Protein AF-0000000075211888 (afdb_homodimer)

pLDDT: mean 91.53, std 13.39, range [29.28, 97.88]

Sequence (156 aa):
MTNESIYETKQALVHEILKTRRERNMTQKNIEAACGVKQPVIARMERGLTDPQLTTILKVLAPLGKTLAIVPLDVDEDMTNESIYETKQALVHEILKTRRERNMTQKNIEAACGVKQPVIARMERGLTDPQLTTILKVLAPLGKTLAIVPLDVDED

Radius of gyration: 15.48 Å; Cα contacts (8 Å, |Δi|>4): 183; chains: 2; bounding box: 33×43×39 Å

Structure (mmCIF, N/CA/C/O backbone):
data_AF-0000000075211888-model_v1
#
loop_
_entity.id
_entity.type
_entity.pdbx_description
1 polymer Helix-turn-helix
#
loop_
_atom_site.group_PDB
_atom_site.id
_atom_site.type_symbol
_atom_site.label_atom_id
_atom_site.label_alt_id
_atom_site.label_comp_id
_atom_site.label_asym_id
_atom_site.label_entity_id
_atom_site.label_seq_id
_atom_site.pdbx_PDB_ins_code
_atom_site.Cartn_x
_atom_site.Cartn_y
_atom_site.Cartn_z
_atom_site.occupancy
_atom_site.B_iso_or_equiv
_atom_site.auth_seq_id
_atom_site.auth_comp_id
_atom_site.auth_asym_id
_atom_site.auth_atom_id
_atom_site.pdbx_PDB_model_num
ATOM 1 N N . MET A 1 1 ? 10.289 11.336 10.055 1 55.94 1 MET A N 1
ATOM 2 C CA . MET A 1 1 ? 10.594 10.109 9.328 1 55.94 1 MET A CA 1
ATOM 3 C C . MET A 1 1 ? 11.273 10.414 7.996 1 55.94 1 MET A C 1
ATOM 5 O O . MET A 1 1 ? 10.758 11.203 7.199 1 55.94 1 MET A O 1
ATOM 9 N N . THR A 1 2 ? 12.586 10.031 7.867 1 69.81 2 THR A N 1
ATOM 10 C CA . THR A 1 2 ? 13.445 10.391 6.746 1 69.81 2 THR A CA 1
ATOM 11 C C . THR A 1 2 ? 13.016 9.664 5.477 1 69.81 2 THR A C 1
ATOM 13 O O . THR A 1 2 ? 12.273 8.68 5.539 1 69.81 2 THR A O 1
ATOM 16 N N . ASN A 1 3 ? 13.07 10.148 4.359 1 78.12 3 ASN A N 1
ATOM 17 C CA . ASN A 1 3 ? 12.891 9.539 3.047 1 78.12 3 ASN A CA 1
ATOM 18 C C . ASN A 1 3 ? 13.531 8.156 2.979 1 78.12 3 ASN A C 1
ATOM 20 O O . ASN A 1 3 ? 13.008 7.258 2.316 1 78.12 3 ASN A O 1
ATOM 24 N N . GLU A 1 4 ? 14.523 8 3.791 1 86.12 4 GLU A N 1
ATOM 25 C CA . GLU A 1 4 ? 15.227 6.723 3.799 1 86.12 4 GLU A CA 1
ATOM 26 C C . GLU A 1 4 ? 14.383 5.629 4.445 1 86.12 4 GLU A C 1
ATOM 28 O O . GLU A 1 4 ? 14.359 4.492 3.971 1 86.12 4 GLU A O 1
ATOM 33 N N . SER A 1 5 ? 13.719 6.039 5.484 1 89.06 5 SER A N 1
ATOM 34 C CA . SER A 1 5 ? 12.883 5.082 6.203 1 89.06 5 SER A CA 1
ATOM 35 C C . SER A 1 5 ? 11.703 4.621 5.344 1 89.06 5 SER A C 1
ATOM 37 O O . SER A 1 5 ? 11.328 3.451 5.379 1 89.06 5 SER A O 1
ATOM 39 N N . ILE A 1 6 ? 11.297 5.449 4.492 1 91.94 6 ILE A N 1
ATOM 40 C CA . ILE A 1 6 ? 10.18 5.125 3.611 1 91.94 6 ILE A CA 1
ATOM 41 C C . ILE A 1 6 ? 10.633 4.113 2.561 1 91.94 6 ILE A C 1
ATOM 43 O O . ILE A 1 6 ? 9.922 3.146 2.275 1 91.94 6 ILE A O 1
ATOM 47 N N . TYR A 1 7 ? 11.812 4.34 2.109 1 91.19 7 TYR A N 1
ATOM 48 C CA . TYR A 1 7 ? 12.375 3.445 1.105 1 91.19 7 TYR A CA 1
ATOM 49 C C . TYR A 1 7 ? 12.594 2.051 1.681 1 91.19 7 TYR A C 1
ATOM 51 O O . TYR A 1 7 ? 12.328 1.048 1.013 1 91.19 7 TYR A O 1
ATOM 59 N N . GLU A 1 8 ? 13.062 2.047 2.836 1 93.31 8 GLU A N 1
ATOM 60 C CA . GLU A 1 8 ? 13.297 0.768 3.498 1 93.31 8 GLU A CA 1
ATOM 61 C C . GLU A 1 8 ? 12 0.002 3.705 1 93.31 8 GLU A C 1
ATOM 63 O O . GLU A 1 8 ? 11.953 -1.22 3.545 1 93.31 8 GLU A O 1
ATOM 6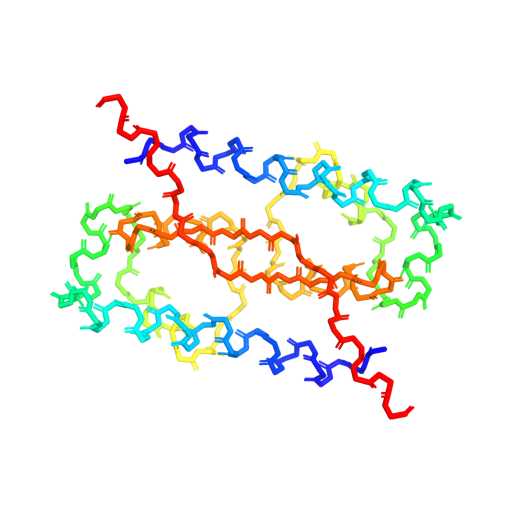8 N N . THR A 1 9 ? 11 0.761 4.117 1 94.19 9 THR A N 1
ATOM 69 C CA . THR A 1 9 ? 9.695 0.13 4.324 1 94.19 9 THR A CA 1
ATOM 70 C C . THR A 1 9 ? 9.156 -0.427 3.01 1 94.19 9 THR A C 1
ATOM 72 O O . THR A 1 9 ? 8.625 -1.54 2.975 1 94.19 9 THR A O 1
ATOM 75 N N . LYS A 1 10 ? 9.336 0.384 1.969 1 94.94 10 LYS A N 1
ATOM 76 C CA . LYS A 1 10 ? 8.914 -0.073 0.647 1 94.94 10 LYS A CA 1
ATOM 77 C C . LYS A 1 10 ? 9.641 -1.358 0.255 1 94.94 10 LYS A C 1
ATOM 79 O O . LYS A 1 10 ? 9.008 -2.314 -0.205 1 94.94 10 LYS A O 1
ATOM 84 N N . GLN A 1 11 ? 10.914 -1.39 0.479 1 95.06 11 GLN A N 1
ATOM 85 C CA . GLN A 1 11 ? 11.719 -2.559 0.144 1 95.06 11 GLN A CA 1
ATOM 86 C C . GLN A 1 11 ? 11.281 -3.777 0.952 1 95.06 11 GLN A C 1
ATOM 88 O O . GLN A 1 11 ? 11.234 -4.891 0.427 1 95.06 11 GLN A O 1
ATOM 93 N N . ALA A 1 12 ? 11.023 -3.533 2.172 1 95.5 12 ALA A N 1
ATOM 94 C CA . ALA A 1 12 ? 10.578 -4.617 3.043 1 95.5 12 ALA A CA 1
ATOM 95 C C . ALA A 1 12 ? 9.258 -5.199 2.559 1 95.5 12 ALA A C 1
ATOM 97 O O . ALA A 1 12 ? 9.062 -6.418 2.582 1 95.5 12 ALA A O 1
ATOM 98 N N . LEU A 1 13 ? 8.375 -4.332 2.133 1 96.38 13 LEU A N 1
ATOM 99 C CA . LEU A 1 13 ? 7.078 -4.781 1.644 1 96.38 13 LEU A CA 1
ATOM 100 C C . LEU A 1 13 ? 7.234 -5.625 0.383 1 96.38 13 LEU A C 1
ATOM 102 O O . LEU A 1 13 ? 6.625 -6.691 0.264 1 96.38 13 LEU A O 1
ATOM 106 N N . VAL A 1 14 ? 8.047 -5.168 -0.466 1 96.12 14 VAL A N 1
ATOM 107 C CA . VAL A 1 14 ? 8.266 -5.871 -1.726 1 96.12 14 VAL A CA 1
ATOM 108 C C . VAL A 1 14 ? 8.953 -7.211 -1.458 1 96.12 14 VAL A C 1
ATOM 110 O O . VAL A 1 14 ? 8.648 -8.211 -2.113 1 96.12 14 VAL A O 1
ATOM 113 N N . HIS A 1 15 ? 9.891 -7.176 -0.593 1 96.06 15 HIS A N 1
ATOM 114 C CA . HIS A 1 15 ? 10.57 -8.406 -0.224 1 96.06 15 HIS A CA 1
ATOM 115 C C . HIS A 1 15 ? 9.594 -9.43 0.348 1 96.06 15 HIS A C 1
ATOM 117 O O . HIS A 1 15 ? 9.734 -10.633 0.108 1 96.06 15 HIS A O 1
ATOM 123 N N . GLU A 1 16 ? 8.688 -8.945 1.106 1 96.56 16 GLU A N 1
ATOM 124 C CA . GLU A 1 16 ? 7.66 -9.828 1.663 1 96.56 16 GLU A CA 1
ATOM 125 C C . GLU A 1 16 ? 6.816 -10.453 0.559 1 96.56 16 GLU A C 1
ATOM 127 O O . GLU A 1 16 ? 6.383 -11.602 0.68 1 96.56 16 GLU A O 1
ATOM 132 N N . ILE A 1 17 ? 6.547 -9.695 -0.47 1 97.19 17 ILE A N 1
ATOM 133 C CA . ILE A 1 17 ? 5.797 -10.227 -1.604 1 97.19 17 ILE A CA 1
ATOM 134 C C . ILE A 1 17 ? 6.566 -11.375 -2.244 1 97.19 17 ILE A C 1
ATOM 136 O O . ILE A 1 17 ? 6.008 -12.445 -2.496 1 97.19 17 ILE A O 1
ATOM 140 N N . LEU A 1 18 ? 7.828 -11.094 -2.457 1 97.19 18 LEU A N 1
ATOM 141 C CA . LEU A 1 18 ? 8.688 -12.125 -3.029 1 97.19 18 LEU A CA 1
ATOM 142 C C . LEU A 1 18 ? 8.719 -13.367 -2.141 1 97.19 18 LEU A C 1
ATOM 144 O O . LEU A 1 18 ? 8.578 -14.484 -2.631 1 97.19 18 LEU A O 1
ATOM 148 N N . LYS A 1 19 ? 8.922 -13.148 -0.901 1 97.25 19 LYS A N 1
ATOM 149 C CA . LYS A 1 19 ? 8.969 -14.25 0.062 1 97.25 19 LYS A CA 1
ATOM 150 C C . LYS A 1 19 ? 7.668 -15.047 0.048 1 97.25 19 LYS A C 1
ATOM 152 O O . LYS A 1 19 ? 7.691 -16.281 0.022 1 97.25 19 LYS A O 1
ATOM 157 N N . THR A 1 20 ? 6.594 -14.391 0.064 1 96.62 20 THR A N 1
ATOM 158 C CA . THR A 1 20 ? 5.285 -15.031 0.066 1 96.62 20 THR A CA 1
ATOM 159 C C . THR A 1 20 ? 5.074 -15.836 -1.212 1 96.62 20 THR A C 1
ATOM 161 O O . THR A 1 20 ? 4.559 -16.953 -1.168 1 96.62 20 THR A O 1
ATOM 164 N N . ARG A 1 21 ? 5.414 -15.242 -2.32 1 97.12 21 ARG A N 1
ATOM 165 C CA . ARG A 1 21 ? 5.297 -15.945 -3.596 1 97.12 21 ARG A CA 1
ATOM 166 C C . ARG A 1 21 ? 6.051 -17.266 -3.562 1 97.12 21 ARG A C 1
ATOM 168 O O . ARG A 1 21 ? 5.523 -18.297 -3.979 1 97.12 21 ARG A O 1
ATOM 175 N N . ARG A 1 22 ? 7.258 -17.188 -3.016 1 96.88 22 ARG A N 1
ATOM 176 C CA . ARG A 1 22 ? 8.102 -18.375 -2.936 1 96.88 22 ARG A CA 1
ATOM 177 C C . ARG A 1 22 ? 7.531 -19.391 -1.954 1 96.88 22 ARG A C 1
ATOM 179 O O . ARG A 1 22 ? 7.543 -20.594 -2.221 1 96.88 22 ARG A O 1
ATOM 186 N N . GLU A 1 23 ? 7.02 -18.938 -0.844 1 95.69 23 GLU A N 1
ATOM 187 C CA . GLU A 1 23 ? 6.422 -19.781 0.175 1 95.69 23 GLU A CA 1
ATOM 188 C C . GLU A 1 23 ? 5.199 -20.516 -0.37 1 95.69 23 GLU A C 1
ATOM 190 O O . GLU A 1 23 ? 4.922 -21.656 0.029 1 95.69 23 GLU A O 1
ATOM 195 N N . ARG A 1 24 ? 4.535 -19.875 -1.286 1 95.19 24 ARG A N 1
ATOM 196 C CA . ARG A 1 24 ? 3.33 -20.453 -1.872 1 95.19 24 ARG A CA 1
ATOM 197 C C . ARG A 1 24 ? 3.658 -21.219 -3.146 1 95.19 24 ARG A C 1
ATOM 199 O O . ARG A 1 24 ? 2.754 -21.672 -3.857 1 95.19 24 ARG A O 1
ATOM 206 N N . ASN A 1 25 ? 4.891 -21.297 -3.566 1 96.69 25 ASN A N 1
ATOM 207 C CA . ASN A 1 25 ? 5.387 -22.016 -4.742 1 96.69 25 ASN A CA 1
ATOM 208 C C . ASN A 1 25 ? 4.77 -21.469 -6.027 1 96.69 25 ASN A C 1
ATOM 210 O O . ASN A 1 25 ? 4.387 -22.234 -6.91 1 96.69 25 ASN A O 1
ATOM 214 N N . MET A 1 26 ? 4.586 -20.203 -6.035 1 96.69 26 MET A N 1
ATOM 215 C CA . MET A 1 26 ? 4.059 -19.547 -7.219 1 96.69 26 MET A CA 1
ATOM 216 C C . MET A 1 26 ? 5.172 -18.875 -8.016 1 96.69 26 MET A C 1
ATOM 218 O O . MET A 1 26 ? 6.125 -18.344 -7.43 1 96.69 26 MET A O 1
ATOM 222 N N . THR A 1 27 ? 5 -18.938 -9.352 1 97.38 27 THR A N 1
ATOM 223 C CA . THR A 1 27 ? 5.906 -18.203 -10.219 1 97.38 27 THR A CA 1
ATOM 224 C C . THR A 1 27 ? 5.316 -16.844 -10.586 1 97.38 27 THR A C 1
ATOM 226 O O . THR A 1 27 ? 4.148 -16.578 -10.297 1 97.38 27 THR A O 1
ATOM 229 N N . GLN A 1 28 ? 6.16 -15.992 -11.062 1 97.88 28 GLN A N 1
ATOM 230 C CA . GLN A 1 28 ? 5.648 -14.711 -11.539 1 97.88 28 GLN A CA 1
ATOM 231 C C . GLN A 1 28 ? 4.602 -14.898 -12.625 1 97.88 28 GLN A C 1
ATOM 233 O O . GLN A 1 28 ? 3.646 -14.125 -12.727 1 97.88 28 GLN A O 1
ATOM 238 N N . LYS A 1 29 ? 4.77 -16.016 -13.406 1 97.75 29 LYS A N 1
ATOM 239 C CA . LYS A 1 29 ? 3.816 -16.328 -14.461 1 97.75 29 LYS A CA 1
ATOM 240 C C . LYS A 1 29 ? 2.465 -16.734 -13.875 1 97.75 29 LYS A C 1
ATOM 242 O O . LYS A 1 29 ? 1.417 -16.391 -14.422 1 97.75 29 LYS A O 1
ATOM 247 N N . ASN A 1 30 ? 2.537 -17.438 -12.844 1 97.31 30 ASN A N 1
ATOM 248 C CA . ASN A 1 30 ? 1.309 -17.812 -12.148 1 97.31 30 ASN A CA 1
ATOM 249 C C . ASN A 1 30 ? 0.554 -16.578 -11.648 1 97.31 30 ASN A C 1
ATOM 251 O O . ASN A 1 30 ? -0.67 -16.516 -11.766 1 97.31 30 ASN A O 1
ATOM 255 N N . ILE A 1 31 ? 1.273 -15.648 -11.094 1 97.12 31 ILE A N 1
ATOM 256 C CA . ILE A 1 31 ? 0.67 -14.422 -10.586 1 97.12 31 ILE A CA 1
ATOM 257 C C . ILE A 1 31 ? 0.075 -13.625 -11.742 1 97.12 31 ILE A C 1
ATOM 259 O O . ILE A 1 31 ? -1.059 -13.148 -11.656 1 97.12 31 ILE A O 1
ATOM 263 N N . GLU A 1 32 ? 0.825 -13.523 -12.773 1 97.56 32 GLU A N 1
ATOM 264 C CA . GLU A 1 32 ? 0.34 -12.836 -13.969 1 97.56 32 GLU A CA 1
ATOM 265 C C . GLU A 1 32 ? -0.981 -13.43 -14.453 1 97.56 32 GLU A C 1
ATOM 267 O O . GLU A 1 32 ? -1.919 -12.688 -14.766 1 97.56 32 GLU A O 1
ATOM 272 N N . ALA A 1 33 ? -1.07 -14.695 -14.484 1 97.06 33 ALA A N 1
ATOM 273 C CA . ALA A 1 33 ? -2.271 -15.391 -14.938 1 97.06 33 ALA A CA 1
ATOM 274 C C . ALA A 1 33 ? -3.443 -15.141 -13.992 1 97.06 33 ALA A C 1
ATOM 276 O O . ALA A 1 33 ? -4.594 -15.055 -14.43 1 97.06 33 ALA A O 1
ATOM 277 N N . ALA A 1 34 ? -3.141 -14.961 -12.773 1 94.75 34 ALA A N 1
ATOM 278 C CA . ALA A 1 34 ? -4.172 -14.852 -11.75 1 94.75 34 ALA A CA 1
ATOM 279 C C . ALA A 1 34 ? -4.715 -13.43 -11.672 1 94.75 34 ALA A C 1
ATOM 281 O O . ALA A 1 34 ? -5.902 -13.219 -11.398 1 94.75 34 ALA A O 1
ATOM 282 N N . CYS A 1 35 ? -3.863 -12.477 -11.867 1 94.38 35 CYS A N 1
ATOM 283 C CA . CYS A 1 35 ? -4.324 -11.125 -11.578 1 94.38 35 CYS A CA 1
ATOM 284 C C . CYS A 1 35 ? -4.152 -10.219 -12.797 1 94.38 35 CYS A C 1
ATOM 286 O O . CYS A 1 35 ? -4.613 -9.078 -12.805 1 94.38 35 CYS A O 1
ATOM 288 N N . GLY A 1 36 ? -3.365 -10.617 -13.781 1 95.88 36 GLY A N 1
ATOM 289 C CA . GLY A 1 36 ? -3.256 -9.883 -15.031 1 95.88 36 GLY A CA 1
ATOM 290 C C . GLY A 1 36 ? -2.084 -8.914 -15.047 1 95.88 36 GLY A C 1
ATOM 291 O O . GLY A 1 36 ? -1.83 -8.258 -16.062 1 95.88 36 GLY A O 1
ATOM 292 N N . VAL A 1 37 ? -1.34 -8.781 -14.008 1 96.5 37 VAL A N 1
ATOM 293 C CA . VAL A 1 37 ? -0.128 -7.965 -14 1 96.5 37 VAL A CA 1
ATOM 294 C C . VAL A 1 37 ? 0.991 -8.695 -14.734 1 96.5 37 VAL A C 1
ATOM 296 O O . VAL A 1 37 ? 1.292 -9.852 -14.43 1 96.5 37 VAL A O 1
ATOM 299 N N . LYS A 1 38 ? 1.567 -7.988 -15.609 1 97.88 38 LYS A N 1
ATOM 300 C CA . LYS A 1 38 ? 2.553 -8.633 -16.469 1 97.88 38 LYS A CA 1
ATOM 301 C C . LYS A 1 38 ? 3.791 -9.047 -15.68 1 97.88 38 LYS A C 1
ATOM 303 O O . LYS A 1 38 ? 4.223 -8.328 -14.773 1 97.88 38 LYS A O 1
ATOM 308 N N . GLN A 1 39 ? 4.367 -10.109 -16.109 1 97.88 39 GLN A N 1
ATOM 309 C CA . GLN A 1 39 ? 5.512 -10.711 -15.438 1 97.88 39 GLN A CA 1
ATOM 310 C C . GLN A 1 39 ? 6.66 -9.719 -15.297 1 97.88 39 GLN A C 1
ATOM 312 O O . GLN A 1 39 ? 7.266 -9.609 -14.234 1 97.88 39 GLN A O 1
ATOM 317 N N . PRO A 1 40 ? 6.969 -8.969 -16.344 1 97.69 40 PRO A N 1
ATOM 318 C CA . PRO A 1 40 ? 8.078 -8.023 -16.188 1 97.69 40 PRO A CA 1
ATOM 319 C C . PRO A 1 40 ? 7.801 -6.957 -15.133 1 97.69 40 PRO A C 1
ATOM 321 O O . PRO A 1 40 ? 8.727 -6.492 -14.469 1 97.69 40 PRO A O 1
ATOM 324 N N . VAL A 1 41 ? 6.559 -6.535 -14.977 1 97.38 41 VAL A N 1
ATOM 325 C CA . VAL A 1 41 ? 6.16 -5.555 -13.977 1 97.38 41 VAL A CA 1
ATOM 326 C C . VAL A 1 41 ? 6.352 -6.141 -12.578 1 97.38 41 VAL A C 1
ATOM 328 O O . VAL A 1 41 ? 6.902 -5.48 -11.688 1 97.38 41 VAL A O 1
ATOM 331 N N . ILE A 1 42 ? 5.957 -7.375 -12.43 1 97.81 42 ILE A N 1
ATOM 332 C CA . ILE A 1 42 ? 6.094 -8.086 -11.164 1 97.81 42 ILE A CA 1
ATOM 333 C C . ILE A 1 42 ? 7.57 -8.234 -10.812 1 97.81 42 ILE A C 1
ATOM 335 O O . ILE A 1 42 ? 7.977 -7.961 -9.68 1 97.81 42 ILE A O 1
ATOM 339 N N . ALA A 1 43 ? 8.344 -8.555 -11.781 1 97.38 43 ALA A N 1
ATOM 340 C CA . ALA A 1 43 ? 9.773 -8.766 -11.586 1 97.38 43 ALA A CA 1
ATOM 341 C C . ALA A 1 43 ? 10.461 -7.48 -11.133 1 97.38 43 ALA A C 1
ATOM 343 O O . ALA A 1 43 ? 11.227 -7.484 -10.164 1 97.38 43 ALA A O 1
ATOM 344 N N . ARG A 1 44 ? 10.141 -6.398 -11.836 1 96.94 44 ARG A N 1
ATOM 345 C CA . ARG A 1 44 ? 10.734 -5.113 -11.484 1 96.94 44 ARG A CA 1
ATOM 346 C C . ARG A 1 44 ? 10.281 -4.66 -10.102 1 96.94 44 ARG A C 1
ATOM 348 O O . ARG A 1 44 ? 11.07 -4.113 -9.328 1 96.94 44 ARG A O 1
ATOM 355 N N . MET A 1 45 ? 9.07 -4.953 -9.812 1 96.62 45 MET A N 1
ATOM 356 C CA . MET A 1 45 ? 8.508 -4.602 -8.508 1 96.62 45 MET A CA 1
ATOM 357 C C . MET A 1 45 ? 9.211 -5.367 -7.391 1 96.62 45 MET A C 1
ATOM 359 O O . MET A 1 45 ? 9.672 -4.77 -6.418 1 96.62 45 MET A O 1
ATOM 363 N N . GLU A 1 46 ? 9.367 -6.676 -7.602 1 96.5 46 GLU A N 1
ATOM 364 C CA . GLU A 1 46 ? 9.969 -7.535 -6.582 1 96.5 46 GLU A CA 1
ATOM 365 C C . GLU A 1 46 ? 11.438 -7.199 -6.371 1 96.5 46 GLU A C 1
ATOM 367 O O . GLU A 1 46 ? 12 -7.492 -5.312 1 96.5 46 GLU A O 1
ATOM 372 N N . ARG A 1 47 ? 12 -6.605 -7.363 1 94.62 47 ARG A N 1
ATOM 373 C CA . ARG A 1 47 ? 13.406 -6.211 -7.258 1 94.62 47 ARG A CA 1
ATOM 374 C C . ARG A 1 47 ? 13.539 -4.824 -6.641 1 94.62 47 ARG A C 1
ATOM 376 O O . ARG A 1 47 ? 14.648 -4.359 -6.379 1 94.62 47 ARG A O 1
ATOM 383 N N . GLY A 1 48 ? 12.461 -4.227 -6.469 1 93.12 48 GLY A N 1
ATOM 384 C CA . GLY A 1 48 ? 12.492 -2.896 -5.887 1 93.12 48 GLY A CA 1
ATOM 385 C C . GLY A 1 48 ? 12.898 -1.821 -6.879 1 93.12 48 GLY A C 1
ATOM 386 O O . GLY A 1 48 ? 13.305 -0.726 -6.484 1 93.12 48 GLY A O 1
ATOM 387 N N . LEU A 1 49 ? 12.727 -2.037 -8.094 1 93.12 49 LEU A N 1
ATOM 388 C CA . LEU A 1 49 ? 13.203 -1.132 -9.141 1 93.12 49 LEU A CA 1
ATOM 389 C C . LEU A 1 49 ? 12.125 -0.115 -9.508 1 93.12 49 LEU A C 1
ATOM 391 O O . LEU A 1 49 ? 12.406 0.875 -10.188 1 93.12 49 LEU A O 1
ATOM 395 N N . THR A 1 50 ? 10.938 -0.314 -9.117 1 94.19 50 THR A N 1
ATOM 396 C CA . THR A 1 50 ? 9.828 0.584 -9.414 1 94.19 50 THR A CA 1
ATOM 397 C C . THR A 1 50 ? 9.07 0.945 -8.141 1 94.19 50 THR A C 1
ATOM 399 O O . THR A 1 50 ? 9.281 0.331 -7.094 1 94.19 50 THR 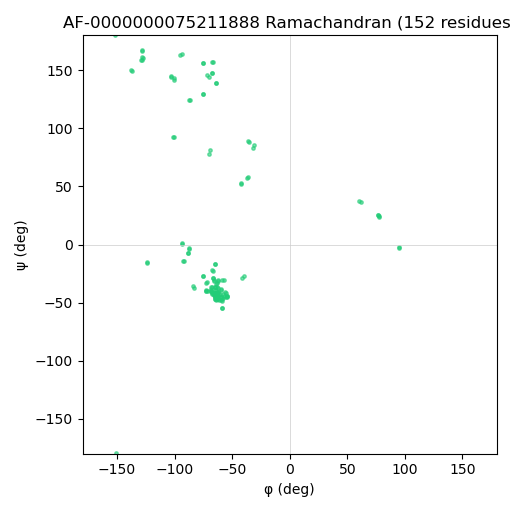A O 1
ATOM 402 N N . ASP A 1 51 ? 8.391 2.02 -8.25 1 95.94 51 ASP A N 1
ATOM 403 C CA . ASP A 1 51 ? 7.402 2.389 -7.238 1 95.94 51 ASP A CA 1
ATOM 404 C C . ASP A 1 51 ? 5.988 2.055 -7.707 1 95.94 51 ASP A C 1
ATOM 406 O O . ASP A 1 51 ? 5.344 2.865 -8.375 1 95.94 51 ASP A O 1
ATOM 410 N N . PRO A 1 52 ? 5.586 0.868 -7.336 1 96.5 52 PRO A N 1
ATOM 411 C CA . PRO A 1 52 ? 4.289 0.417 -7.852 1 96.5 52 PRO A CA 1
ATOM 412 C C . PRO A 1 52 ? 3.121 1.233 -7.305 1 96.5 52 PRO A C 1
ATOM 414 O O . PRO A 1 52 ? 3.242 1.86 -6.246 1 96.5 52 PRO A O 1
ATOM 417 N N . GLN A 1 53 ? 2.006 1.19 -8.102 1 96.75 53 GLN A N 1
ATOM 418 C CA . GLN A 1 53 ? 0.76 1.777 -7.621 1 96.75 53 GLN A CA 1
ATOM 419 C C . GLN A 1 53 ? 0.098 0.882 -6.578 1 96.75 53 GLN A C 1
ATOM 421 O O . GLN A 1 53 ? 0.336 -0.327 -6.551 1 96.75 53 GLN A O 1
ATOM 426 N N . LEU A 1 54 ? -0.646 1.474 -5.82 1 96.56 54 LEU A N 1
ATOM 427 C CA . LEU A 1 54 ? -1.348 0.748 -4.77 1 96.56 54 LEU A CA 1
ATOM 428 C C . LEU A 1 54 ? -2.168 -0.397 -5.352 1 96.56 54 LEU A C 1
ATOM 430 O O . LEU A 1 54 ? -2.119 -1.521 -4.852 1 96.56 54 LEU A O 1
ATOM 434 N N . THR A 1 55 ? -2.822 -0.191 -6.434 1 96 55 THR A N 1
ATOM 435 C CA . THR A 1 55 ? -3.686 -1.198 -7.039 1 96 55 THR A CA 1
ATOM 436 C C . THR A 1 55 ? -2.863 -2.371 -7.566 1 96 55 THR A C 1
ATOM 438 O O . THR A 1 55 ? -3.297 -3.523 -7.492 1 96 55 THR A O 1
ATOM 441 N N . THR A 1 56 ? -1.729 -2.076 -8.07 1 96.38 56 THR A N 1
ATOM 442 C CA . THR A 1 56 ? -0.861 -3.133 -8.578 1 96.38 56 THR A CA 1
ATOM 443 C C . THR A 1 56 ? -0.429 -4.066 -7.449 1 96.38 56 THR A C 1
ATOM 445 O O . THR A 1 56 ? -0.489 -5.289 -7.59 1 96.38 56 THR A O 1
ATOM 448 N N . ILE A 1 57 ? -0.087 -3.496 -6.367 1 96.88 57 ILE A N 1
ATOM 449 C CA . ILE A 1 57 ? 0.345 -4.281 -5.215 1 96.88 57 ILE A CA 1
ATOM 450 C C . ILE A 1 57 ? -0.81 -5.148 -4.719 1 96.88 57 ILE A C 1
ATOM 452 O O . ILE A 1 57 ? -0.629 -6.34 -4.453 1 96.88 57 ILE A O 1
ATOM 456 N N . LEU A 1 58 ? -1.92 -4.539 -4.676 1 96.75 58 LEU A N 1
ATOM 457 C CA . LEU A 1 58 ? -3.094 -5.262 -4.199 1 96.75 58 LEU A CA 1
ATOM 458 C C . LEU A 1 58 ? -3.439 -6.414 -5.137 1 96.75 58 LEU A C 1
ATOM 460 O O . LEU A 1 58 ? -3.783 -7.508 -4.684 1 96.75 58 LEU A O 1
ATOM 464 N N . LYS A 1 59 ? -3.291 -6.16 -6.379 1 96.69 59 LYS A N 1
ATOM 465 C CA . LYS A 1 59 ? -3.562 -7.199 -7.367 1 96.69 59 LYS A CA 1
ATOM 466 C C . LYS A 1 59 ? -2.607 -8.375 -7.199 1 96.69 59 LYS A C 1
ATOM 468 O O . LYS A 1 59 ? -3.029 -9.539 -7.242 1 96.69 59 LYS A O 1
ATOM 473 N N . VAL A 1 60 ? -1.414 -8.062 -6.977 1 96.62 60 VAL A N 1
ATOM 474 C CA . VAL A 1 60 ? -0.382 -9.086 -6.883 1 96.62 60 VAL A CA 1
ATOM 475 C C . VAL A 1 60 ? -0.541 -9.859 -5.574 1 96.62 60 VAL A C 1
ATOM 477 O O . VAL A 1 60 ? -0.306 -11.07 -5.527 1 96.62 60 VAL A O 1
ATOM 480 N N . LEU A 1 61 ? -0.973 -9.25 -4.566 1 96.38 61 LEU A N 1
ATOM 481 C CA . LEU A 1 61 ? -1.111 -9.867 -3.25 1 96.38 61 LEU A CA 1
ATOM 482 C C . LEU A 1 61 ? -2.316 -10.797 -3.213 1 96.38 61 LEU A C 1
ATOM 484 O O . LEU A 1 61 ? -2.309 -11.797 -2.492 1 96.38 61 LEU A O 1
ATOM 488 N N . ALA A 1 62 ? -3.273 -10.516 -4.016 1 95.06 62 ALA A N 1
ATOM 489 C CA . ALA A 1 62 ? -4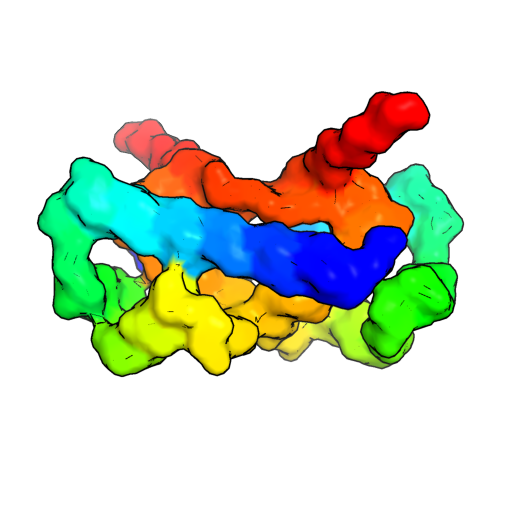.543 -11.242 -3.973 1 95.06 62 ALA A CA 1
ATOM 490 C C . ALA A 1 62 ? -4.336 -12.734 -4.211 1 95.06 62 ALA A C 1
ATOM 492 O O . ALA A 1 62 ? -4.711 -13.555 -3.375 1 95.06 62 ALA A O 1
ATOM 493 N N . PRO A 1 63 ? -3.695 -13.039 -5.312 1 94.44 63 PRO A N 1
ATOM 494 C CA . PRO A 1 63 ? -3.479 -14.469 -5.555 1 94.44 63 PRO A CA 1
ATOM 495 C C . PRO A 1 63 ? -2.561 -15.109 -4.516 1 94.44 63 PRO A C 1
ATOM 497 O O . PRO A 1 63 ? -2.514 -16.328 -4.398 1 94.44 63 PRO A O 1
ATOM 500 N N . LEU A 1 64 ? -1.815 -14.336 -3.766 1 95.69 64 LEU A N 1
ATOM 501 C CA . LEU A 1 64 ? -0.915 -14.828 -2.73 1 95.69 64 LEU A CA 1
ATOM 502 C C . LEU A 1 64 ? -1.646 -14.977 -1.4 1 95.69 64 LEU A C 1
ATOM 504 O O . LEU A 1 64 ? -1.037 -15.344 -0.391 1 95.69 64 LEU A O 1
ATOM 508 N N . GLY A 1 65 ? -2.893 -14.594 -1.368 1 94.06 65 GLY A N 1
ATOM 509 C CA . GLY A 1 65 ? -3.699 -14.695 -0.162 1 94.06 65 GLY A CA 1
ATOM 510 C C . GLY A 1 65 ? -3.385 -13.617 0.86 1 94.06 65 GLY A C 1
ATOM 511 O O . GLY A 1 65 ? -3.512 -13.844 2.064 1 94.06 65 GLY A O 1
ATOM 512 N N . LYS A 1 66 ? -2.908 -12.562 0.402 1 96.12 66 LYS A N 1
ATOM 513 C CA . LYS A 1 66 ? -2.52 -11.453 1.271 1 96.12 66 LYS A CA 1
ATOM 514 C C . LYS A 1 66 ? -3.156 -10.148 0.81 1 96.12 66 LYS A C 1
ATOM 516 O O . LYS A 1 66 ? -3.791 -10.094 -0.245 1 96.12 66 LYS A O 1
ATOM 521 N N . THR A 1 67 ? -3.111 -9.141 1.615 1 96.25 67 THR A N 1
ATOM 522 C CA . THR A 1 67 ? -3.555 -7.781 1.326 1 96.25 67 THR A CA 1
ATOM 523 C C . THR A 1 67 ? -2.766 -6.77 2.152 1 96.25 67 THR A C 1
ATOM 525 O O . THR A 1 67 ? -1.796 -7.125 2.822 1 96.25 67 THR A O 1
ATOM 528 N N . LEU A 1 68 ? -3.098 -5.516 1.956 1 96.81 68 LEU A N 1
ATOM 529 C CA . LEU A 1 68 ? -2.432 -4.457 2.705 1 96.81 68 LEU A CA 1
ATOM 530 C C . LEU A 1 68 ? -3.328 -3.936 3.824 1 96.81 68 LEU A C 1
ATOM 532 O O . LEU A 1 68 ? -4.551 -3.867 3.666 1 96.81 68 LEU A O 1
ATOM 536 N N . ALA A 1 69 ? -2.711 -3.588 4.879 1 96.19 69 ALA A N 1
ATOM 537 C CA . ALA A 1 69 ? -3.412 -2.943 5.988 1 96.19 69 ALA A CA 1
ATOM 538 C C . ALA A 1 69 ? -2.588 -1.795 6.562 1 96.19 69 ALA A C 1
ATOM 540 O O . ALA A 1 69 ? -1.356 -1.804 6.484 1 96.19 69 ALA A O 1
ATOM 541 N N . ILE A 1 70 ? -3.254 -0.871 7.055 1 96.56 70 ILE A N 1
ATOM 542 C CA . ILE A 1 70 ? -2.594 0.228 7.75 1 96.56 70 ILE A CA 1
ATOM 543 C C . ILE A 1 70 ? -2.398 -0.136 9.219 1 96.56 70 ILE A C 1
ATOM 545 O O . ILE A 1 70 ? -3.355 -0.5 9.906 1 96.56 70 ILE A O 1
ATOM 549 N N . VAL A 1 71 ? -1.193 -0.057 9.633 1 95.62 71 VAL A N 1
ATOM 550 C CA . VAL A 1 71 ? -0.852 -0.426 11.008 1 95.62 71 VAL A CA 1
ATOM 551 C C . VAL A 1 71 ? -0.07 0.708 11.664 1 95.62 71 VAL A C 1
ATOM 553 O O . VAL A 1 71 ? 0.438 1.6 10.984 1 95.62 71 VAL A O 1
ATOM 556 N N . PRO A 1 72 ? -0.033 0.692 12.977 1 94.38 72 PRO A N 1
ATOM 557 C CA . PRO A 1 72 ? 0.755 1.724 13.656 1 94.38 72 PRO A CA 1
ATOM 558 C C . PRO A 1 72 ? 2.248 1.62 13.352 1 94.38 72 PRO A C 1
ATOM 560 O O . PRO A 1 72 ? 2.773 0.516 13.188 1 94.38 72 PRO A O 1
ATOM 563 N N . LEU A 1 73 ? 2.865 2.695 13.156 1 88.19 73 LEU A N 1
ATOM 564 C CA . LEU A 1 73 ? 4.305 2.748 12.93 1 88.19 73 LEU A CA 1
ATOM 565 C C . LEU A 1 73 ? 5.07 2.385 14.195 1 88.19 73 LEU A C 1
ATOM 567 O O . LEU A 1 73 ? 4.762 2.896 15.281 1 88.19 73 LEU A O 1
ATOM 571 N N . ASP A 1 74 ? 5.27 1.15 14.562 1 68.62 74 ASP A N 1
ATOM 572 C CA . ASP A 1 74 ? 5.988 0.863 15.797 1 68.62 74 ASP A CA 1
ATOM 573 C C . ASP A 1 74 ? 7.129 1.855 16.016 1 68.62 74 ASP A C 1
ATOM 575 O O . ASP A 1 74 ? 8.102 1.869 15.258 1 68.62 74 ASP A O 1
ATOM 579 N N . VAL A 1 75 ? 6.91 3.162 16.062 1 56 75 VAL A N 1
ATOM 580 C CA . VAL A 1 75 ? 7.977 4.047 16.516 1 56 75 VAL A CA 1
ATOM 581 C C . VAL A 1 75 ? 8.773 3.371 17.641 1 56 75 VAL A C 1
ATOM 583 O O . VAL A 1 75 ? 8.195 2.938 18.641 1 56 75 VAL A O 1
ATOM 586 N N . ASP A 1 76 ? 9.82 2.611 17.312 1 44.12 76 ASP A N 1
ATOM 587 C CA . ASP A 1 76 ? 10.766 2.326 18.391 1 44.12 76 ASP A CA 1
ATOM 588 C C . ASP A 1 76 ? 11.039 3.578 19.234 1 44.12 76 ASP A C 1
ATOM 590 O O . ASP A 1 76 ? 11.695 4.508 18.766 1 44.12 76 ASP A O 1
ATOM 594 N N . GLU A 1 77 ? 10.109 4.305 19.766 1 39.78 77 GLU A N 1
ATOM 595 C CA . GLU A 1 77 ? 10.664 5.098 20.859 1 39.78 77 GLU A CA 1
ATOM 596 C C . GLU A 1 77 ? 11.812 4.359 21.547 1 39.78 77 GLU A C 1
ATOM 598 O O . GLU A 1 77 ? 11.625 3.264 22.078 1 39.78 77 GLU A O 1
ATOM 603 N N . ASP A 1 78 ? 13.086 4.371 21.078 1 29.28 78 ASP A N 1
ATOM 604 C CA . ASP A 1 78 ? 14.023 4.457 22.188 1 29.28 78 ASP A CA 1
ATOM 605 C C . ASP A 1 78 ? 13.602 5.527 23.188 1 29.28 78 ASP A C 1
ATOM 607 O O . ASP A 1 78 ? 13.07 6.57 22.812 1 29.28 78 ASP A O 1
ATOM 611 N N . MET B 1 1 ? -10.047 -13.195 -6.895 1 57.16 1 MET B N 1
ATOM 612 C CA . MET B 1 1 ? -10.336 -11.859 -6.387 1 57.16 1 MET B CA 1
ATOM 613 C C . MET B 1 1 ? -10.609 -10.891 -7.535 1 57.16 1 MET B C 1
ATOM 615 O O . MET B 1 1 ? -9.805 -10.781 -8.461 1 57.16 1 MET B O 1
ATOM 619 N N . THR B 1 2 ? -11.883 -10.391 -7.629 1 70.44 2 THR B N 1
ATOM 620 C CA . THR B 1 2 ? -12.352 -9.578 -8.742 1 70.44 2 THR B CA 1
ATOM 621 C C . THR B 1 2 ? -11.734 -8.18 -8.695 1 70.44 2 THR B C 1
ATOM 623 O O . THR B 1 2 ? -11.195 -7.773 -7.66 1 70.44 2 THR B O 1
ATOM 626 N N . ASN B 1 3 ? -11.453 -7.543 -9.68 1 77.75 3 ASN B N 1
ATOM 627 C CA . ASN B 1 3 ? -11.031 -6.152 -9.805 1 77.75 3 ASN B CA 1
ATOM 628 C C . ASN B 1 3 ? -11.828 -5.238 -8.883 1 77.75 3 ASN B C 1
ATOM 630 O O . ASN B 1 3 ? -11.281 -4.273 -8.344 1 77.75 3 ASN B O 1
ATOM 634 N N . GLU B 1 4 ? -13.008 -5.664 -8.633 1 86 4 GLU B N 1
ATOM 635 C CA . GLU B 1 4 ? -13.875 -4.863 -7.766 1 86 4 GLU B CA 1
ATOM 636 C C . GLU B 1 4 ? -13.398 -4.914 -6.316 1 86 4 GLU B C 1
ATOM 638 O O . GLU B 1 4 ? -13.422 -3.9 -5.613 1 86 4 GLU B O 1
ATOM 643 N N . SER B 1 5 ? -12.984 -6.086 -5.945 1 89.06 5 SER B N 1
ATOM 644 C CA . SER B 1 5 ? -12.516 -6.262 -4.574 1 89.06 5 SER B CA 1
ATOM 645 C C . SER B 1 5 ? -11.242 -5.473 -4.316 1 89.06 5 SER B C 1
ATOM 647 O O . SER B 1 5 ? -11.062 -4.906 -3.234 1 89.06 5 SER B O 1
ATOM 649 N N . ILE B 1 6 ? -10.5 -5.297 -5.316 1 91.81 6 ILE B N 1
ATOM 650 C CA . ILE B 1 6 ? -9.25 -4.555 -5.199 1 91.81 6 ILE B CA 1
ATOM 651 C C . ILE B 1 6 ? -9.547 -3.068 -5.023 1 91.81 6 ILE B C 1
ATOM 653 O O . ILE B 1 6 ? -8.938 -2.4 -4.188 1 91.81 6 ILE B O 1
ATOM 657 N N . TYR B 1 7 ? -10.523 -2.652 -5.758 1 90.94 7 TYR B N 1
ATOM 658 C CA . TYR B 1 7 ? -10.93 -1.253 -5.684 1 90.94 7 TYR B CA 1
ATOM 659 C C . TYR B 1 7 ? -11.492 -0.921 -4.309 1 90.94 7 TYR B C 1
ATOM 661 O O . TYR B 1 7 ? -11.203 0.143 -3.754 1 90.94 7 TYR B O 1
ATOM 669 N N . GLU B 1 8 ? -12.242 -1.792 -3.834 1 93.19 8 GLU B N 1
ATOM 670 C CA . GLU B 1 8 ? -12.836 -1.591 -2.516 1 93.19 8 GLU B CA 1
ATOM 671 C C . GLU B 1 8 ? -11.758 -1.528 -1.433 1 93.19 8 GLU B C 1
ATOM 673 O O . GLU B 1 8 ? -11.859 -0.729 -0.5 1 93.19 8 GLU B O 1
ATOM 678 N N . THR B 1 9 ? -10.805 -2.438 -1.578 1 94.12 9 THR B N 1
ATOM 679 C CA . THR B 1 9 ? -9.719 -2.447 -0.607 1 94.12 9 THR B CA 1
ATOM 680 C C . THR B 1 9 ? -8.922 -1.143 -0.666 1 94.12 9 THR B C 1
ATOM 682 O O . THR B 1 9 ? -8.578 -0.572 0.371 1 94.12 9 THR B O 1
ATOM 685 N N . LYS B 1 10 ? -8.703 -0.718 -1.898 1 94.94 10 LYS B N 1
ATOM 686 C CA . LYS B 1 10 ? -8.008 0.555 -2.076 1 94.94 10 LYS B CA 1
ATOM 687 C C . LYS B 1 10 ? -8.781 1.696 -1.418 1 94.94 10 LYS B C 1
ATOM 689 O O . LYS B 1 10 ? -8.195 2.512 -0.699 1 94.94 10 LYS B O 1
ATOM 694 N N . GLN B 1 11 ? -10.062 1.723 -1.62 1 94.94 11 GLN B N 1
ATOM 695 C CA . GLN B 1 11 ? -10.906 2.766 -1.049 1 94.94 11 GLN B CA 1
ATOM 696 C C . GLN B 1 11 ? -10.891 2.711 0.476 1 94.94 11 GLN B C 1
ATOM 698 O O . GLN B 1 11 ? -10.852 3.75 1.139 1 94.94 11 GLN B O 1
ATOM 703 N N . ALA B 1 12 ? -10.945 1.545 0.947 1 95.38 12 ALA B N 1
ATOM 704 C CA . ALA B 1 12 ? -10.914 1.366 2.396 1 95.38 12 ALA B CA 1
ATOM 705 C C . ALA B 1 12 ? -9.609 1.89 2.988 1 95.38 12 ALA B C 1
ATOM 707 O O . ALA B 1 12 ? -9.609 2.52 4.051 1 95.38 12 ALA B O 1
ATOM 708 N N . LEU B 1 13 ? -8.531 1.62 2.307 1 96.31 13 LEU B N 1
ATOM 709 C CA . LEU B 1 13 ? -7.227 2.076 2.777 1 96.31 13 LEU B CA 1
ATOM 710 C C . LEU B 1 13 ? -7.156 3.6 2.791 1 96.31 13 LEU B C 1
ATOM 712 O O . LEU B 1 13 ? -6.699 4.195 3.77 1 96.31 13 LEU B O 1
ATOM 716 N N . VAL B 1 14 ? -7.633 4.164 1.772 1 96 14 VAL B N 1
ATOM 717 C CA . VAL B 1 14 ? -7.602 5.617 1.652 1 96 14 VAL B CA 1
ATOM 718 C C . VAL B 1 14 ? -8.523 6.242 2.697 1 96 14 VAL B C 1
ATOM 720 O O . VAL B 1 14 ? -8.211 7.293 3.264 1 96 14 VAL B O 1
ATOM 723 N N . HIS B 1 15 ? -9.641 5.652 2.854 1 96 15 HIS B N 1
ATOM 724 C CA . HIS B 1 15 ? -10.57 6.133 3.867 1 96 15 HIS B CA 1
ATOM 725 C C . HIS B 1 15 ? -9.953 6.082 5.258 1 96 15 HIS B C 1
ATOM 727 O O . HIS B 1 15 ? -10.195 6.965 6.082 1 96 15 HIS B O 1
ATOM 733 N N . GLU B 1 16 ? -9.219 5.062 5.488 1 96.5 16 GLU B N 1
ATOM 734 C CA . GLU B 1 16 ? -8.523 4.941 6.766 1 96.5 16 GLU B CA 1
ATOM 735 C C . GLU B 1 16 ? -7.516 6.07 6.957 1 96.5 16 GLU B C 1
ATOM 737 O O . GLU B 1 16 ? -7.309 6.539 8.078 1 96.5 16 GLU B O 1
ATOM 742 N N . ILE B 1 17 ? -6.875 6.461 5.891 1 97.12 17 ILE B N 1
ATOM 743 C CA . ILE B 1 17 ? -5.934 7.574 5.957 1 97.12 17 ILE B CA 1
ATOM 744 C C . ILE B 1 17 ? -6.664 8.852 6.367 1 97.12 17 ILE B C 1
ATOM 746 O O . ILE B 1 17 ? -6.219 9.562 7.27 1 97.12 17 ILE B O 1
ATOM 750 N N . LEU B 1 18 ? -7.766 9.039 5.688 1 97.12 18 LEU B N 1
ATOM 751 C CA . LEU B 1 18 ? -8.586 10.203 6.008 1 97.12 18 LEU B CA 1
ATOM 752 C C . LEU B 1 18 ? -9.039 10.164 7.461 1 97.12 18 LEU B C 1
ATOM 754 O O . LEU B 1 18 ? -8.938 11.172 8.172 1 97.12 18 LEU B O 1
ATOM 758 N N . LYS B 1 19 ? -9.523 9.07 7.863 1 97.25 19 LYS B N 1
ATOM 759 C CA . LYS B 1 19 ? -9.992 8.891 9.234 1 97.25 19 LYS B CA 1
ATOM 760 C C . LYS B 1 19 ? -8.875 9.156 10.234 1 97.25 19 LYS B C 1
ATOM 762 O O . LYS B 1 19 ? -9.07 9.859 11.227 1 97.25 19 LYS B O 1
ATOM 767 N N . THR B 1 20 ? -7.746 8.617 9.992 1 96.56 20 THR B N 1
ATOM 768 C CA . THR B 1 20 ? -6.598 8.781 10.875 1 96.56 20 THR B CA 1
ATOM 769 C C . THR B 1 20 ? -6.172 10.242 10.953 1 96.56 20 THR B C 1
ATOM 771 O O . THR B 1 20 ? -5.852 10.75 12.031 1 96.56 20 THR B O 1
ATOM 774 N N . ARG B 1 21 ? -6.117 10.867 9.82 1 97.12 21 ARG B N 1
ATOM 775 C CA . ARG B 1 21 ? -5.766 12.281 9.781 1 97.12 21 ARG B CA 1
ATOM 776 C C . ARG B 1 21 ? -6.691 13.102 10.68 1 97.12 21 ARG B C 1
ATOM 778 O O . ARG B 1 21 ? -6.23 13.938 11.453 1 97.12 21 ARG B O 1
ATOM 785 N N . ARG B 1 22 ? -7.957 12.797 10.555 1 96.81 22 ARG B N 1
ATOM 786 C CA . ARG B 1 22 ? -8.961 13.508 11.336 1 96.81 22 ARG B CA 1
ATOM 787 C C . ARG B 1 22 ? -8.836 13.18 12.82 1 96.81 22 ARG B C 1
ATOM 789 O O . ARG B 1 22 ? -8.953 14.07 13.672 1 96.81 22 ARG B O 1
ATOM 796 N N . GLU B 1 23 ? -8.586 11.938 13.141 1 95.62 23 GLU B N 1
ATOM 797 C CA . GLU B 1 23 ? -8.422 11.484 14.516 1 95.62 23 GLU B CA 1
ATOM 798 C C . GLU B 1 23 ? -7.219 12.156 15.18 1 95.62 23 GLU B C 1
ATOM 800 O O . GLU B 1 23 ? -7.23 12.414 16.391 1 95.62 23 GLU B O 1
ATOM 805 N N . ARG B 1 24 ? -6.246 12.461 14.367 1 95.12 24 ARG B N 1
ATOM 806 C CA . ARG B 1 24 ? -5.027 13.086 14.875 1 95.12 24 ARG B CA 1
ATOM 807 C C . ARG B 1 24 ? -5.102 14.602 14.773 1 95.12 24 ARG B C 1
ATOM 809 O O . ARG B 1 24 ? -4.117 15.297 15.031 1 95.12 24 ARG B O 1
ATOM 816 N N . ASN B 1 25 ? -6.18 15.148 14.297 1 96.62 25 ASN B N 1
ATOM 817 C CA . ASN B 1 25 ? -6.438 16.578 14.148 1 96.62 25 ASN B CA 1
ATOM 818 C C . ASN B 1 25 ? -5.418 17.234 13.219 1 96.62 25 ASN B C 1
ATOM 820 O O . ASN B 1 25 ? -4.926 18.328 13.508 1 96.62 25 ASN B O 1
ATOM 824 N N . MET B 1 26 ? -5.055 16.531 12.234 1 96.62 26 MET B N 1
ATOM 825 C CA . MET B 1 26 ? -4.125 17.047 11.234 1 96.62 26 MET B CA 1
ATOM 826 C C . MET B 1 26 ? -4.871 17.5 9.984 1 96.62 26 MET B C 1
ATOM 828 O O . MET B 1 26 ? -5.848 16.875 9.578 1 96.62 26 MET B O 1
ATOM 832 N N . THR B 1 27 ? -4.371 18.609 9.43 1 97.38 27 THR B N 1
ATOM 833 C CA . THR B 1 27 ? -4.883 19.062 8.133 1 97.38 27 THR B CA 1
ATOM 834 C C . THR B 1 27 ? -4.02 18.516 6.996 1 97.38 27 THR B C 1
ATOM 836 O O . THR B 1 27 ? -2.945 17.969 7.234 1 97.38 27 THR B O 1
ATOM 839 N N . GLN B 1 28 ? -4.559 18.578 5.828 1 97.81 28 GLN B N 1
ATOM 840 C CA . GLN B 1 28 ? -3.758 18.188 4.676 1 97.81 28 GLN B CA 1
ATOM 841 C C . GLN B 1 28 ? -2.492 19.031 4.566 1 97.81 28 GLN B C 1
ATOM 843 O O . GLN B 1 28 ? -1.446 18.547 4.133 1 97.81 28 GLN B O 1
ATOM 848 N N . LYS B 1 29 ? -2.598 20.297 5.043 1 97.69 29 LYS B N 1
ATOM 849 C CA . LYS B 1 29 ? -1.449 21.203 5.035 1 97.69 29 LYS B CA 1
ATOM 850 C C . LYS B 1 29 ? -0.382 20.734 6.023 1 97.69 29 LYS B C 1
ATOM 852 O O . LYS B 1 29 ? 0.814 20.828 5.742 1 97.69 29 LYS B O 1
ATOM 857 N N . ASN B 1 30 ? -0.833 20.297 7.105 1 97.31 30 ASN B N 1
ATOM 858 C CA . ASN B 1 30 ? 0.094 19.75 8.086 1 97.31 30 ASN B CA 1
ATOM 859 C C . ASN B 1 30 ? 0.853 18.547 7.535 1 97.31 30 ASN B C 1
ATOM 861 O O . ASN B 1 30 ? 2.061 18.422 7.746 1 97.31 30 ASN B O 1
ATOM 865 N N . ILE B 1 31 ? 0.159 17.688 6.848 1 97.06 31 ILE B N 1
ATOM 866 C CA . ILE B 1 31 ? 0.773 16.5 6.262 1 97.06 31 ILE B CA 1
ATOM 867 C C . ILE B 1 31 ? 1.772 16.906 5.188 1 97.06 31 ILE B C 1
ATOM 869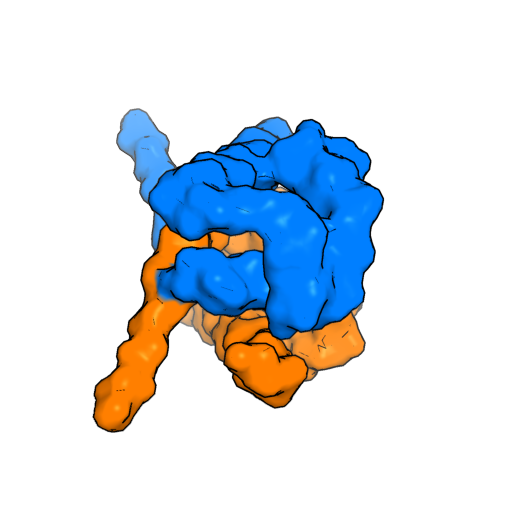 O O . ILE B 1 31 ? 2.898 16.406 5.148 1 97.06 31 ILE B O 1
ATOM 873 N N . GLU B 1 32 ? 1.353 17.812 4.383 1 97.56 32 GLU B N 1
ATOM 874 C CA . GLU B 1 32 ? 2.238 18.344 3.348 1 97.56 32 GLU B CA 1
ATOM 875 C C . GLU B 1 32 ? 3.539 18.859 3.945 1 97.56 32 GLU B C 1
ATOM 877 O O . GLU B 1 32 ? 4.625 18.578 3.434 1 97.56 32 GLU B O 1
ATOM 882 N N . ALA B 1 33 ? 3.436 19.578 5 1 97.06 33 ALA B N 1
ATOM 883 C CA . ALA B 1 33 ? 4.602 20.156 5.66 1 97.06 33 ALA B CA 1
ATOM 884 C C . ALA B 1 33 ? 5.496 19.078 6.246 1 97.06 33 ALA B C 1
ATOM 886 O O . ALA B 1 33 ? 6.723 19.219 6.266 1 97.06 33 ALA B O 1
ATOM 887 N N . ALA B 1 34 ? 4.914 18.031 6.633 1 94.69 34 ALA B N 1
ATOM 888 C CA . ALA B 1 34 ? 5.637 16.969 7.336 1 94.69 34 ALA B CA 1
ATOM 889 C C . ALA B 1 34 ? 6.344 16.047 6.355 1 94.69 34 ALA B C 1
ATOM 891 O O . ALA B 1 34 ? 7.43 15.531 6.641 1 94.69 34 ALA B O 1
ATOM 892 N N . CYS B 1 35 ? 5.711 15.789 5.254 1 94.38 35 CYS B N 1
ATOM 893 C CA . CYS 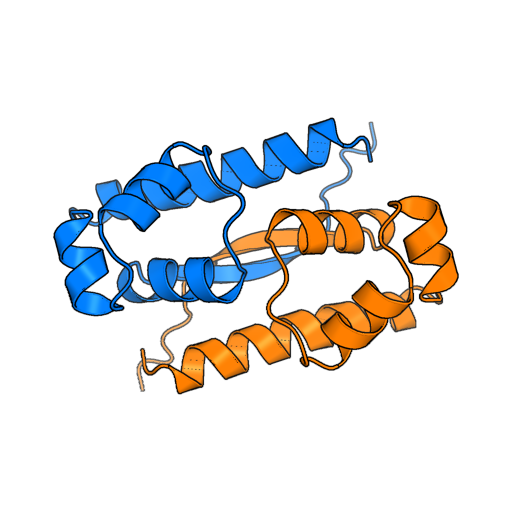B 1 35 ? 6.277 14.734 4.414 1 94.38 35 CYS B CA 1
ATOM 894 C C . CYS B 1 35 ? 6.566 15.258 3.012 1 94.38 35 CYS B C 1
ATOM 896 O O . CYS B 1 35 ? 7.176 14.562 2.201 1 94.38 35 CYS B O 1
ATOM 898 N N . GLY B 1 36 ? 6.027 16.406 2.623 1 95.88 36 GLY B N 1
ATOM 899 C CA . GLY B 1 36 ? 6.367 17.031 1.356 1 95.88 36 GLY B CA 1
ATOM 900 C C . GLY B 1 36 ? 5.398 16.688 0.241 1 95.88 36 GLY B C 1
ATOM 901 O O . GLY B 1 36 ? 5.523 17.188 -0.877 1 95.88 36 GLY B O 1
ATOM 902 N N . VAL B 1 37 ? 4.426 15.867 0.461 1 96.5 37 VAL B N 1
ATOM 903 C CA . VAL B 1 37 ? 3.389 15.594 -0.529 1 96.5 37 VAL B CA 1
ATOM 904 C C . VAL B 1 37 ? 2.418 16.766 -0.602 1 96.5 37 VAL B C 1
ATOM 906 O O . VAL B 1 37 ? 1.882 17.203 0.42 1 96.5 37 VAL B O 1
ATOM 909 N N . LYS B 1 38 ? 2.211 17.188 -1.785 1 97.88 38 LYS B N 1
ATOM 910 C CA . LYS B 1 38 ? 1.41 18.391 -1.958 1 97.88 38 LYS B CA 1
ATOM 911 C C . LYS B 1 38 ? -0.043 18.156 -1.558 1 97.88 38 LYS B C 1
ATOM 913 O O . LYS B 1 38 ? -0.592 17.078 -1.809 1 97.88 38 LYS B O 1
ATOM 918 N N . GLN B 1 39 ? -0.622 19.188 -1.067 1 97.88 39 GLN B N 1
ATOM 919 C CA . GLN B 1 39 ? -1.982 19.125 -0.543 1 97.88 39 GLN B CA 1
ATOM 920 C C . GLN B 1 39 ? -2.963 18.641 -1.602 1 97.88 39 GLN B C 1
ATOM 922 O O . GLN B 1 39 ? -3.814 17.797 -1.318 1 97.88 39 GLN B O 1
ATOM 927 N N . PRO B 1 40 ? -2.857 19.109 -2.82 1 97.69 40 PRO B N 1
ATOM 928 C CA . PRO B 1 40 ? -3.812 18.625 -3.82 1 97.69 40 PRO B CA 1
ATOM 929 C C . PRO B 1 40 ? -3.678 17.125 -4.09 1 97.69 40 PRO B C 1
ATOM 931 O O . PRO B 1 40 ? -4.668 16.453 -4.395 1 97.69 40 PRO B O 1
ATOM 934 N N . VAL B 1 41 ? -2.484 16.578 -4.023 1 97.38 41 VAL B N 1
ATOM 935 C CA . VAL B 1 41 ? -2.232 15.156 -4.207 1 97.38 41 VAL B CA 1
ATOM 936 C C . VAL B 1 41 ? -2.879 14.367 -3.074 1 97.38 41 VAL B C 1
ATOM 938 O O . VAL B 1 41 ? -3.549 13.359 -3.314 1 97.38 41 VAL B O 1
ATOM 941 N N . ILE B 1 42 ? -2.727 14.875 -1.885 1 97.75 42 ILE B N 1
ATOM 942 C CA . ILE B 1 42 ? -3.307 14.25 -0.701 1 97.75 42 ILE B CA 1
ATOM 943 C C . ILE B 1 42 ? -4.832 14.266 -0.805 1 97.75 42 ILE B C 1
ATOM 945 O O . ILE B 1 42 ? -5.484 13.242 -0.566 1 97.75 42 ILE B O 1
ATOM 949 N N . ALA B 1 43 ? -5.352 15.344 -1.25 1 97.38 43 ALA B N 1
ATOM 950 C CA . ALA B 1 43 ? -6.797 15.508 -1.365 1 97.38 43 ALA B CA 1
ATOM 951 C C . ALA B 1 43 ? -7.383 14.523 -2.375 1 97.38 43 ALA B C 1
ATOM 953 O O . ALA B 1 43 ? -8.367 13.844 -2.09 1 97.38 43 ALA B O 1
ATOM 954 N N . ARG B 1 44 ? -6.738 14.461 -3.527 1 96.94 44 ARG B N 1
ATOM 955 C CA . ARG B 1 44 ? -7.207 13.547 -4.562 1 96.94 44 ARG B CA 1
ATOM 956 C C . ARG B 1 44 ? -7.082 12.094 -4.113 1 96.94 44 ARG B C 1
ATOM 958 O O . ARG B 1 44 ? -7.961 11.273 -4.387 1 96.94 44 ARG B O 1
ATOM 965 N N . MET B 1 45 ? -6.031 11.844 -3.4 1 96.5 45 MET B N 1
ATOM 966 C CA . MET B 1 45 ? -5.801 10.5 -2.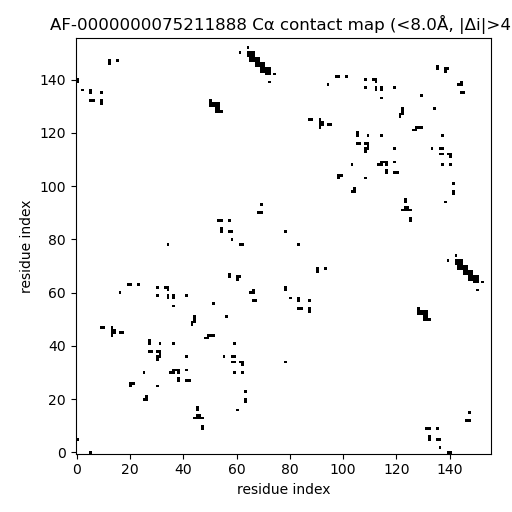881 1 96.5 45 MET B CA 1
ATOM 967 C C . MET B 1 45 ? -6.883 10.109 -1.879 1 96.5 45 MET B C 1
ATOM 969 O O . MET B 1 45 ? -7.492 9.039 -2.002 1 96.5 45 MET B O 1
ATOM 973 N N . GLU B 1 46 ? -7.176 11.031 -0.957 1 96.5 46 GLU B N 1
ATOM 974 C CA . GLU B 1 46 ? -8.148 10.758 0.099 1 96.5 46 GLU B CA 1
ATOM 975 C C . GLU B 1 46 ? -9.555 10.617 -0.469 1 96.5 46 GLU B C 1
ATOM 977 O O . GLU B 1 46 ? -10.422 10 0.153 1 96.5 46 GLU B O 1
ATOM 982 N N . ARG B 1 47 ? -9.734 11.164 -1.609 1 94.5 47 ARG B N 1
ATOM 983 C CA . ARG B 1 47 ? -11.031 11.07 -2.262 1 94.5 47 ARG B CA 1
ATOM 984 C C . ARG B 1 47 ? -11.125 9.812 -3.119 1 94.5 47 ARG B C 1
ATOM 986 O O . ARG B 1 47 ? -12.18 9.508 -3.672 1 94.5 47 ARG B O 1
ATOM 993 N N . GLY B 1 48 ? -10.078 9.188 -3.232 1 93 48 GLY B N 1
ATOM 994 C CA . GLY B 1 48 ? -10.062 7.977 -4.039 1 93 48 GLY B CA 1
ATOM 995 C C . GLY B 1 48 ? -10.023 8.25 -5.531 1 93 48 GLY B C 1
ATOM 996 O O . GLY B 1 48 ? -10.352 7.383 -6.336 1 93 48 GLY B O 1
ATOM 997 N N . LEU B 1 49 ? -9.547 9.352 -5.914 1 93 49 LEU B N 1
ATOM 998 C CA . LEU B 1 49 ? -9.586 9.773 -7.309 1 93 49 LEU B CA 1
ATOM 999 C C . LEU B 1 49 ? -8.312 9.359 -8.039 1 93 49 LEU B C 1
ATOM 1001 O O . LEU B 1 49 ? -8.25 9.406 -9.266 1 93 49 LEU B O 1
ATOM 1005 N N . THR B 1 50 ? -7.316 8.984 -7.355 1 94 50 THR B N 1
ATOM 1006 C CA . THR B 1 50 ? -6.043 8.57 -7.941 1 94 50 THR B CA 1
ATOM 1007 C C . THR B 1 50 ? -5.605 7.219 -7.391 1 94 50 THR B C 1
ATOM 1009 O O . THR B 1 50 ? -6.176 6.73 -6.41 1 94 50 THR B O 1
ATOM 1012 N N . ASP B 1 51 ? -4.758 6.617 -8.148 1 95.88 51 ASP B N 1
ATOM 1013 C CA . ASP B 1 51 ? -4.035 5.438 -7.672 1 95.88 51 ASP B CA 1
ATOM 1014 C C . ASP B 1 51 ? -2.615 5.801 -7.246 1 95.88 51 ASP B C 1
ATOM 1016 O O . ASP B 1 51 ? -1.7 5.816 -8.07 1 95.88 51 ASP B O 1
ATOM 1020 N N . PRO B 1 52 ? -2.504 6.082 -5.961 1 96.5 52 PRO B N 1
ATOM 1021 C CA . PRO B 1 52 ? -1.197 6.559 -5.496 1 96.5 52 PRO B CA 1
ATOM 1022 C C . PRO B 1 52 ? -0.117 5.48 -5.57 1 96.5 52 PRO B C 1
ATOM 1024 O O . PRO B 1 52 ? -0.429 4.289 -5.586 1 96.5 52 PRO B O 1
ATOM 1027 N N . GLN B 1 53 ? 1.148 5.996 -5.633 1 96.81 53 GLN B N 1
ATOM 1028 C CA . GLN B 1 53 ? 2.287 5.086 -5.531 1 96.81 53 GLN B CA 1
ATOM 1029 C C . GLN B 1 53 ? 2.498 4.629 -4.09 1 96.81 53 GLN B C 1
ATOM 1031 O O . GLN B 1 53 ? 2.08 5.309 -3.148 1 96.81 53 GLN B O 1
ATOM 1036 N N . LEU B 1 54 ? 3.09 3.568 -3.984 1 96.56 54 LEU B N 1
ATOM 1037 C CA . LEU B 1 54 ? 3.363 3.004 -2.668 1 96.56 54 LEU B CA 1
ATOM 1038 C C . LEU B 1 54 ? 4.133 3.994 -1.8 1 96.56 54 LEU B C 1
ATOM 1040 O O . LEU B 1 54 ? 3.781 4.211 -0.637 1 96.56 54 LEU B O 1
ATOM 1044 N N . THR B 1 55 ? 5.074 4.68 -2.344 1 96.06 55 THR B N 1
ATOM 1045 C CA . THR B 1 55 ? 5.91 5.605 -1.588 1 96.06 55 THR B CA 1
ATOM 1046 C C . THR B 1 55 ? 5.094 6.809 -1.117 1 96.06 55 THR B C 1
ATOM 1048 O O . THR B 1 55 ? 5.316 7.32 -0.018 1 96.06 55 THR B O 1
ATOM 1051 N N . THR B 1 56 ? 4.199 7.23 -1.927 1 96.38 56 THR B N 1
ATOM 1052 C CA . THR B 1 56 ? 3.355 8.359 -1.555 1 96.38 56 THR B CA 1
ATOM 1053 C C . THR B 1 56 ? 2.496 8.016 -0.34 1 96.38 56 THR B C 1
ATOM 1055 O O . THR B 1 56 ? 2.408 8.805 0.605 1 96.38 56 THR B O 1
ATOM 1058 N N . ILE B 1 57 ? 1.973 6.859 -0.344 1 96.88 57 ILE B N 1
ATOM 1059 C CA . ILE B 1 57 ? 1.129 6.418 0.761 1 96.88 57 ILE B CA 1
ATOM 1060 C C . ILE B 1 57 ? 1.961 6.316 2.037 1 96.88 57 ILE B C 1
ATOM 1062 O O . ILE B 1 57 ? 1.54 6.785 3.098 1 96.88 57 ILE B O 1
ATOM 1066 N N . LEU B 1 58 ? 3.094 5.785 1.861 1 96.81 58 LEU B N 1
ATOM 1067 C CA . LEU B 1 58 ? 3.973 5.621 3.014 1 96.81 58 LEU B CA 1
ATOM 1068 C C . LEU B 1 58 ? 4.387 6.977 3.578 1 96.81 58 LEU B C 1
ATOM 1070 O O . LEU B 1 58 ? 4.43 7.16 4.797 1 96.81 58 LEU B O 1
ATOM 1074 N N . LYS B 1 59 ? 4.621 7.871 2.709 1 96.69 59 LYS B N 1
ATOM 1075 C CA . LYS B 1 59 ? 4.992 9.219 3.135 1 96.69 59 LYS B CA 1
ATOM 1076 C C . LYS B 1 59 ? 3.863 9.875 3.924 1 96.69 59 LYS B C 1
ATOM 1078 O O . LYS B 1 59 ? 4.105 10.492 4.965 1 96.69 59 LYS B O 1
ATOM 1083 N N . VAL B 1 60 ? 2.711 9.695 3.447 1 96.56 60 VAL B N 1
ATOM 1084 C CA . VAL B 1 60 ? 1.551 10.336 4.055 1 96.56 60 VAL B CA 1
ATOM 1085 C C . VAL B 1 60 ? 1.232 9.672 5.395 1 96.56 60 VAL B C 1
ATOM 1087 O O . VAL B 1 60 ? 0.818 10.344 6.344 1 96.56 60 VAL B O 1
ATOM 1090 N N . LEU B 1 61 ? 1.469 8.445 5.516 1 96.38 61 LEU B N 1
ATOM 1091 C CA . LEU B 1 61 ? 1.151 7.691 6.723 1 96.38 61 LEU B CA 1
ATOM 1092 C C . LEU B 1 61 ? 2.148 8 7.836 1 96.38 61 LEU B C 1
ATOM 1094 O O . LEU B 1 61 ? 1.799 7.961 9.016 1 96.38 61 LEU B O 1
ATOM 1098 N N . ALA B 1 62 ? 3.311 8.359 7.461 1 95.12 62 ALA B N 1
ATOM 1099 C CA . ALA B 1 62 ? 4.398 8.539 8.414 1 95.12 62 ALA B CA 1
ATOM 1100 C C . ALA B 1 62 ? 4.043 9.594 9.461 1 95.12 62 ALA B C 1
ATOM 1102 O O . ALA B 1 62 ? 4.051 9.312 10.664 1 95.12 62 ALA B O 1
ATOM 1103 N N . PRO B 1 63 ? 3.689 10.766 8.992 1 94.44 63 PRO B N 1
ATOM 1104 C CA . PRO B 1 63 ?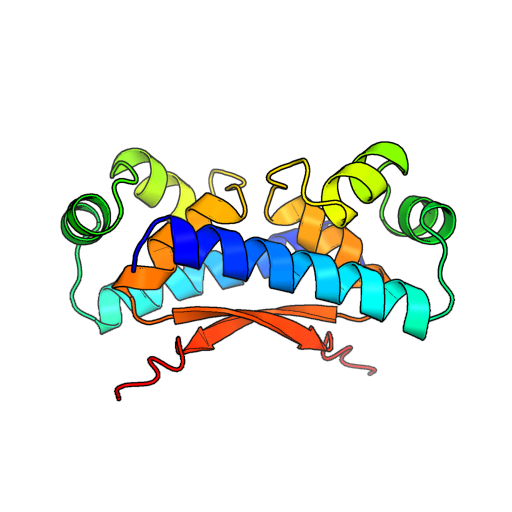 3.336 11.781 9.984 1 94.44 63 PRO B CA 1
ATOM 1105 C C . PRO B 1 63 ? 2.084 11.422 10.781 1 94.44 63 PRO B C 1
ATOM 1107 O O . PRO B 1 63 ? 1.824 12.016 11.828 1 94.44 63 PRO B O 1
ATOM 1110 N N . LEU B 1 64 ? 1.293 10.5 10.312 1 95.69 64 LEU B N 1
ATOM 1111 C CA . LEU B 1 64 ? 0.081 10.055 10.992 1 95.69 64 LEU B CA 1
ATOM 1112 C C . LEU B 1 64 ? 0.392 8.938 11.984 1 95.69 64 LEU B C 1
ATOM 1114 O O . LEU B 1 64 ? -0.515 8.406 12.633 1 95.69 64 LEU B O 1
ATOM 1118 N N . GLY B 1 65 ? 1.628 8.516 12.023 1 94.06 65 GLY B N 1
ATOM 1119 C CA . GLY B 1 65 ? 2.049 7.469 12.938 1 94.06 65 GLY B CA 1
ATOM 1120 C C . GLY B 1 65 ? 1.633 6.082 12.484 1 94.06 65 GLY B C 1
ATOM 1121 O O . GLY B 1 65 ? 1.391 5.199 13.312 1 94.06 65 GLY B O 1
ATOM 1122 N N . LYS B 1 66 ? 1.458 5.934 11.258 1 96.06 66 LYS B N 1
ATOM 1123 C CA . LYS B 1 66 ? 1.017 4.668 10.688 1 96.06 66 LYS B CA 1
ATOM 1124 C C . LYS B 1 66 ? 1.941 4.227 9.555 1 96.06 66 LYS B C 1
ATOM 1126 O O . LYS B 1 66 ? 2.838 4.969 9.148 1 96.06 66 LYS B O 1
ATOM 1131 N N . THR B 1 67 ? 1.827 3.008 9.141 1 96.31 67 THR B N 1
ATOM 1132 C CA . THR B 1 67 ? 2.529 2.428 8 1 96.31 67 THR B CA 1
ATOM 1133 C C . THR B 1 67 ? 1.707 1.306 7.371 1 96.31 67 THR B C 1
ATOM 1135 O O . THR B 1 67 ? 0.545 1.106 7.73 1 96.31 67 THR B O 1
ATOM 1138 N N . LEU B 1 68 ? 2.264 0.717 6.336 1 96.81 68 LEU B N 1
ATOM 1139 C CA . LEU B 1 68 ? 1.586 -0.385 5.66 1 96.81 68 LEU B CA 1
ATOM 1140 C C . LEU B 1 68 ? 2.205 -1.723 6.047 1 96.81 68 LEU B C 1
ATOM 1142 O O . LEU B 1 68 ? 3.42 -1.816 6.246 1 96.81 68 LEU B O 1
ATOM 1146 N N . ALA B 1 69 ? 1.378 -2.682 6.137 1 96.25 69 ALA B N 1
ATOM 1147 C CA . ALA B 1 69 ? 1.833 -4.051 6.359 1 96.25 69 ALA B CA 1
ATOM 1148 C C . ALA B 1 69 ? 1.065 -5.035 5.48 1 96.25 69 ALA B C 1
ATOM 1150 O O . ALA B 1 69 ? -0.083 -4.781 5.109 1 96.25 69 ALA B O 1
ATOM 1151 N N . ILE B 1 70 ? 1.704 -6.047 5.141 1 96.56 70 ILE B N 1
ATOM 1152 C CA . ILE B 1 70 ? 1.051 -7.125 4.41 1 96.56 70 ILE B CA 1
ATOM 1153 C C . ILE B 1 70 ? 0.404 -8.102 5.391 1 96.56 70 ILE B C 1
ATOM 1155 O O . ILE B 1 70 ? 1.067 -8.609 6.301 1 96.56 70 ILE B O 1
ATOM 1159 N N . VAL B 1 71 ? -0.842 -8.297 5.219 1 95.62 71 VAL B N 1
ATOM 1160 C CA . VAL B 1 71 ? -1.6 -9.164 6.113 1 95.62 71 VAL B CA 1
ATOM 1161 C C . VAL B 1 71 ? -2.355 -10.211 5.305 1 95.62 71 VAL B C 1
ATOM 1163 O O . VAL B 1 71 ? -2.514 -10.07 4.09 1 95.62 71 VAL B O 1
ATOM 1166 N N . PRO B 1 72 ? -2.754 -11.273 5.961 1 94.38 72 PRO B N 1
ATOM 1167 C CA . PRO B 1 72 ? -3.533 -12.281 5.242 1 94.38 72 PRO B CA 1
ATOM 1168 C C . PRO B 1 72 ? -4.879 -11.75 4.754 1 94.38 72 PRO B C 1
ATOM 1170 O O . PRO B 1 72 ? -5.5 -10.93 5.426 1 94.38 72 PRO B O 1
ATOM 1173 N N . LEU B 1 73 ? -5.254 -12.094 3.611 1 88.12 73 LEU B N 1
ATOM 1174 C CA . LEU B 1 73 ? -6.551 -11.719 3.049 1 88.12 73 LEU B CA 1
ATOM 1175 C C . LEU B 1 73 ? -7.684 -12.445 3.768 1 88.12 73 LEU B C 1
ATOM 1177 O O . LEU B 1 73 ? -7.625 -13.664 3.957 1 88.12 73 LEU B O 1
ATOM 1181 N N . ASP B 1 74 ? -8.109 -12.062 4.934 1 68.69 74 ASP B N 1
ATOM 1182 C CA . ASP B 1 74 ? -9.18 -12.812 5.594 1 68.69 74 ASP B CA 1
ATOM 1183 C C . ASP B 1 74 ? -10.203 -13.32 4.582 1 68.69 74 ASP B C 1
ATOM 1185 O O . ASP B 1 74 ? -10.898 -12.523 3.949 1 68.69 74 ASP B O 1
ATOM 1189 N N . VAL B 1 75 ? -9.867 -14.109 3.564 1 55.88 75 VAL B N 1
ATOM 1190 C CA . VAL B 1 75 ? -10.898 -14.766 2.768 1 55.88 75 VAL B CA 1
ATOM 1191 C C . VAL B 1 75 ? -12.062 -15.164 3.666 1 55.88 75 VAL B C 1
ATOM 1193 O O . VAL B 1 75 ? -11.875 -15.852 4.672 1 55.88 75 VAL B O 1
ATOM 1196 N N . ASP B 1 76 ? -13.039 -14.297 3.889 1 43.97 76 ASP B N 1
ATOM 1197 C CA . ASP B 1 76 ? -14.281 -14.859 4.402 1 43.97 76 ASP B CA 1
ATOM 1198 C C . ASP B 1 76 ? -14.641 -16.156 3.67 1 43.97 76 ASP B C 1
ATOM 1200 O O . ASP B 1 76 ? -15.039 -16.125 2.504 1 43.97 76 ASP B O 1
ATOM 1204 N N . GLU B 1 77 ? -13.82 -17.156 3.551 1 39.94 77 GLU B N 1
ATOM 1205 C CA . GLU B 1 77 ? -14.578 -18.375 3.271 1 39.94 77 GLU B CA 1
ATOM 1206 C C . GLU B 1 77 ? -15.953 -18.344 3.924 1 39.94 77 GLU B C 1
ATOM 1208 O O . GLU B 1 77 ? -16.062 -18.219 5.148 1 39.94 77 GLU B O 1
ATOM 1213 N N . ASP B 1 78 ? -17.031 -17.766 3.324 1 29.47 78 ASP B N 1
ATOM 1214 C CA . ASP B 1 78 ? -18.219 -18.578 3.588 1 29.47 78 ASP B CA 1
ATOM 1215 C C . ASP B 1 78 ? -17.938 -20.062 3.385 1 29.47 78 ASP B C 1
ATOM 1217 O O . ASP B 1 78 ? -17.172 -20.438 2.49 1 29.47 78 ASP B O 1
#

Nearest PDB structures (foldseek):
  7o81-assembly1_AU  TM=9.000E-01  e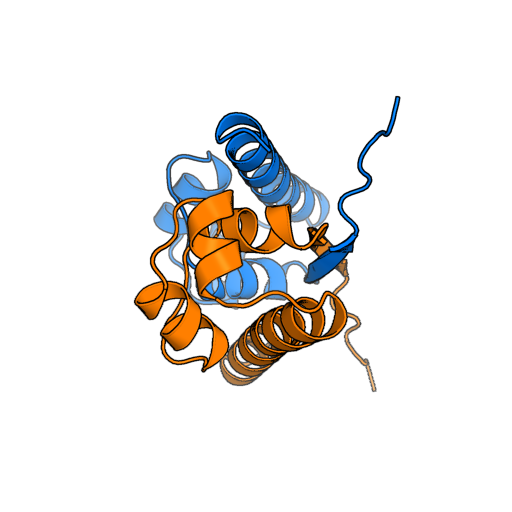=7.355E-03  Oryctolagus cuniculus
  3clc-assembly1_D  TM=9.398E-01  e=1.319E-02  unclassified
  8ezt-assembly1_D-2  TM=8.894E-01  e=1.244E-02  Legionella pneumophila
  3f51-assembly1_A  TM=9.112E-01  e=2.986E-02  Corynebacterium glutamicum
  9f9s-assembly1_CN  TM=9.152E-01  e=2.657E-02  Saccharomyces cerevisiae

Secondary structure (DSSP, 8-state):
--HHHHHHHHHHHHHHHHHHHHHTT--HHHHHHHH---HHHHHHHHTT-S--BHHHHHHHHGGGTEEEEEEE------/--HHHHHHHHHHHHHHHHHHHHHTT--HHHHHHHH---HHHHHHHHTT-S--BHHHHHHHHGGGTEEEEEEE------

InterPro domains:
  IPR001387 Cro/C1-type, helix-turn-helix domain [PF01381] (19-69)
  IPR001387 Cro/C1-type, helix-turn-helix domain [PS50943] (17-71)
  IPR001387 Cro/C1-type, helix-turn-helix domain [SM00530] (16-71)
  IPR001387 Cro/C1-type, helix-turn-helix domain [cd00093] (16-69)
  IPR010982 Lambda repressor-like, DNA-binding domain superfamily [G3DSA:1.10.260.40] (1-78)
  IPR010982 Lambda repressor-like, DNA-binding domain superfamily [SSF47413] (6-72)

Solvent-accessible surface area (backbone atoms only — not comparable to full-atom values): 8749 Å² total; per-residue (Å²): 131,58,73,64,56,49,50,51,50,52,44,50,52,29,45,48,50,48,50,49,32,56,75,66,72,47,49,59,64,55,49,18,72,67,55,65,52,51,45,69,57,52,52,37,39,51,68,56,74,51,74,53,34,47,64,56,53,41,42,61,25,43,82,68,48,25,34,77,42,80,39,71,43,78,68,74,72,122,130,59,73,64,57,48,51,52,52,51,45,50,52,29,44,48,51,49,51,48,32,55,76,65,72,48,50,61,64,54,48,20,74,68,57,63,53,52,46,70,59,51,52,37,37,49,67,57,74,52,74,52,34,47,62,56,52,41,41,60,26,45,84,68,49,26,33,78,41,80,39,71,43,78,69,74,71,123

Organism: Peptococcus niger (NCBI:txid2741)

Foldseek 3Di:
DDPVVVLVVQLVLLCVLVVLCVVVVHDLVNLCVQQVDDSVNNVCSSVSNDDDDQVVSQSSCVVSVDHDDDDDPPPPPD/DDPVVVLVVQLVLLCVLVVLCVVVVHDLVNLCVQQVDDSVNNVCSSVSNDDDDQVVSQSSCVVSVDHDDDDDPPPPPD